Protein AF-A0A0J7Y4D0-F1 (afdb_monomer)

Secondary structure (DSSP, 8-stat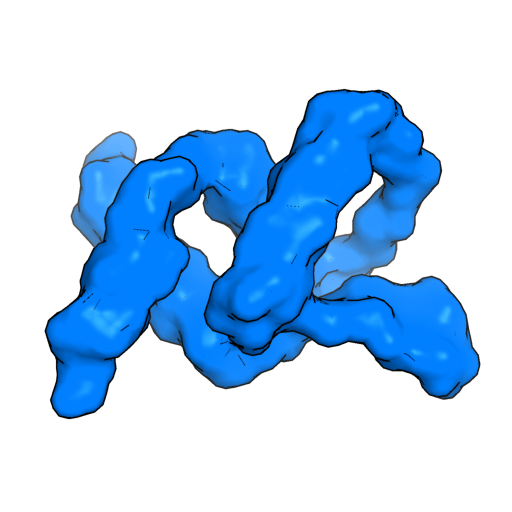e):
-HHHHHHHHTT--HHHHHHHHHHHTTPPP-PPPHHHHHHHHHHHHTTSEEEETTTTEEEE-HHHHHHHHHHHHT--

Organism: NCBI:txid1420583

Solvent-accessible surface area (backbone atoms only — not comparable to full-atom values): 4489 Å² total; per-residue (Å²): 121,66,72,60,41,54,57,71,39,58,94,61,52,72,70,48,48,51,52,47,50,37,31,72,73,67,47,80,83,72,91,65,53,78,66,52,44,54,47,53,49,54,38,35,77,67,56,24,32,46,81,43,81,79,74,82,40,74,41,58,32,74,62,24,53,52,25,44,52,54,54,52,74,72,52,131

Radius of gyration: 11.83 Å; Cα contacts (8 Å, |Δi|>4): 76; chains: 1; bounding box: 28×24×31 Å

Sequence (76 aa):
MSGEIERAATGLDAQHLSVLDALAEGRRLGLASRNQDKIRRKLRERGLIAYCGNPKRWQISGDGLAVRATMKELQP

pLDDT: mean 86.19, std 9.52, range [50.59, 94.19]

Foldseek 3Di:
DVVLLVVLLPPDDPLLLVVLVCQVVVHFDDDDDPVRVVSVVSCVVSVQWDQDVVVGGIHGDPSVVVNSVVVVVVPD

Nearest PDB structures (foldseek):
  4b8x-assembly1_B  TM=7.304E-01  e=1.254E-01  Streptomyces coelicolor
  6c9t-assembly1_B  TM=7.470E-01  e=2.643E-01  Rhodopseudomonas palustris CGA009
  6jyi-assembly1_B  TM=6.902E-01  e=2.835E+00  Bacillus cereus ATCC 14579
  7jk6-assembly1_E  TM=6.343E-01  e=2.649E+00  Drosophila melanogaster
  9cai-assembly1_AT  TM=6.157E-01  e=2.313E+00  Caenorhabditis elegans

Mean predicted aligned error: 4.72 Å

Structure (mmCIF, N/CA/C/O backbone):
data_AF-A0A0J7Y4D0-F1
#
_entry.id   AF-A0A0J7Y4D0-F1
#
loop_
_atom_site.group_PDB
_atom_site.id
_atom_site.type_symbol
_atom_site.label_atom_id
_atom_site.label_alt_id
_atom_site.label_comp_id
_atom_site.label_asym_id
_atom_site.label_entity_id
_atom_site.label_seq_id
_atom_site.pdbx_PDB_ins_code
_atom_site.Cartn_x
_atom_site.Cartn_y
_atom_site.Cartn_z
_atom_site.occupancy
_atom_site.B_iso_or_equiv
_atom_site.auth_seq_id
_atom_site.auth_comp_id
_atom_site.auth_asym_id
_atom_site.auth_atom_id
_atom_site.pdbx_PDB_model_num
ATOM 1 N N . MET A 1 1 ? -13.169 -11.313 10.359 1.00 52.38 1 MET A N 1
ATOM 2 C CA . MET A 1 1 ? -12.211 -10.802 9.354 1.00 52.38 1 MET A CA 1
ATOM 3 C C . MET A 1 1 ? -11.806 -9.340 9.585 1.00 52.38 1 MET A C 1
ATOM 5 O O . MET A 1 1 ? -10.708 -8.991 9.190 1.00 52.38 1 MET A O 1
ATOM 9 N N . SER A 1 2 ? -12.596 -8.497 10.270 1.00 60.16 2 SER A N 1
ATOM 10 C CA . SER A 1 2 ? -12.301 -7.053 10.420 1.00 60.16 2 SER A CA 1
ATOM 11 C C . SER A 1 2 ? -11.006 -6.706 11.178 1.00 60.16 2 SER A C 1
ATOM 13 O O . SER A 1 2 ? -10.271 -5.821 10.754 1.00 60.16 2 SER A O 1
ATOM 15 N N . GLY A 1 3 ? -10.643 -7.465 12.220 1.00 73.12 3 GLY A N 1
ATOM 16 C CA . GLY A 1 3 ? -9.481 -7.125 13.056 1.00 73.12 3 GLY A CA 1
ATOM 17 C C . GLY A 1 3 ? -8.104 -7.277 12.389 1.00 73.12 3 GLY A C 1
ATOM 18 O O . GLY A 1 3 ? -7.130 -6.705 12.872 1.00 73.12 3 GLY A O 1
ATOM 19 N N . GLU A 1 4 ? -7.986 -8.035 11.296 1.00 78.12 4 GLU A N 1
ATOM 20 C CA . GLU A 1 4 ? -6.710 -8.194 10.579 1.00 78.12 4 GLU A CA 1
ATOM 21 C C . GLU A 1 4 ? -6.424 -6.991 9.670 1.00 78.12 4 GLU A C 1
ATOM 23 O O . GLU A 1 4 ? -5.303 -6.480 9.648 1.00 78.12 4 GLU A O 1
ATOM 28 N N . ILE A 1 5 ? -7.466 -6.461 9.022 1.00 82.38 5 ILE A N 1
ATOM 29 C CA . ILE A 1 5 ? -7.397 -5.254 8.192 1.00 82.38 5 ILE A CA 1
ATOM 30 C C . ILE A 1 5 ? -7.107 -4.017 9.043 1.00 82.38 5 ILE A C 1
ATOM 32 O O . ILE A 1 5 ? -6.239 -3.224 8.685 1.00 82.38 5 ILE A O 1
ATOM 36 N N . GLU A 1 6 ? -7.741 -3.873 10.207 1.00 80.19 6 GLU A N 1
ATOM 37 C CA . GLU A 1 6 ? -7.463 -2.756 11.122 1.00 80.19 6 GLU A CA 1
ATOM 38 C C . GLU A 1 6 ? -6.012 -2.782 11.634 1.00 80.19 6 GLU A C 1
ATOM 40 O O . GLU A 1 6 ? -5.324 -1.755 11.671 1.00 80.19 6 GLU A O 1
ATOM 45 N N . ARG A 1 7 ? -5.480 -3.971 11.945 1.00 82.50 7 ARG A N 1
ATOM 46 C CA . ARG A 1 7 ? -4.058 -4.141 12.296 1.00 82.50 7 ARG A CA 1
ATOM 47 C C . ARG A 1 7 ? -3.140 -3.819 11.118 1.00 82.50 7 ARG A C 1
ATOM 49 O O . ARG A 1 7 ? -2.110 -3.171 11.308 1.00 82.50 7 ARG A O 1
ATOM 56 N N . ALA A 1 8 ? -3.513 -4.218 9.904 1.00 82.19 8 ALA A N 1
ATOM 57 C CA . ALA A 1 8 ? -2.770 -3.889 8.691 1.00 82.19 8 ALA A CA 1
ATOM 58 C C . ALA A 1 8 ? -2.826 -2.388 8.349 1.00 82.19 8 ALA A C 1
ATOM 60 O O . ALA A 1 8 ? -1.853 -1.860 7.803 1.00 82.19 8 ALA A O 1
ATOM 61 N N . ALA A 1 9 ? -3.901 -1.687 8.723 1.00 83.56 9 ALA A N 1
ATOM 62 C CA . ALA A 1 9 ? -4.043 -0.235 8.621 1.00 83.56 9 ALA A CA 1
ATOM 63 C C . ALA A 1 9 ? -3.262 0.518 9.715 1.00 83.56 9 ALA A C 1
ATOM 65 O O . ALA A 1 9 ? -2.817 1.648 9.512 1.00 83.56 9 ALA A O 1
ATOM 66 N N . THR A 1 10 ? -3.025 -0.119 10.865 1.00 85.25 10 THR A N 1
ATOM 67 C CA . THR A 1 10 ? -2.356 0.504 12.013 1.00 85.25 10 THR A CA 1
ATOM 68 C C . THR A 1 10 ? -0.942 0.981 11.661 1.00 85.25 10 THR A C 1
ATOM 70 O O . THR A 1 10 ? -0.084 0.220 11.194 1.00 85.25 10 THR A O 1
ATOM 73 N N . GLY A 1 11 ? -0.674 2.266 11.904 1.00 84.56 11 GLY A N 1
ATOM 74 C CA . GLY A 1 11 ? 0.618 2.895 11.619 1.00 84.56 11 GLY A CA 1
ATOM 75 C C . GLY A 1 11 ? 0.879 3.158 10.131 1.00 84.56 11 GLY A C 1
ATOM 76 O O . GLY A 1 11 ? 2.041 3.332 9.749 1.00 84.56 11 GLY A O 1
ATOM 77 N N . LEU A 1 12 ? -0.158 3.134 9.289 1.00 88.75 12 LEU A N 1
ATOM 78 C CA . LEU A 1 12 ? -0.145 3.750 7.964 1.00 88.75 12 LEU A CA 1
ATOM 79 C C . LEU A 1 12 ? -0.587 5.215 8.079 1.00 88.75 12 LEU A C 1
ATOM 81 O O . LEU A 1 12 ? -1.404 5.562 8.925 1.00 88.75 12 LEU A O 1
ATOM 85 N N . ASP A 1 13 ? -0.029 6.068 7.226 1.00 90.06 13 ASP A N 1
ATOM 86 C CA . ASP A 1 13 ? -0.321 7.504 7.179 1.00 90.06 13 ASP A CA 1
ATOM 87 C C . ASP A 1 13 ? -0.900 7.914 5.811 1.00 90.06 13 ASP A C 1
ATOM 89 O O . ASP A 1 13 ? -1.064 7.088 4.906 1.00 90.06 13 ASP A O 1
ATOM 93 N N . ALA A 1 14 ? -1.162 9.210 5.631 1.00 88.88 14 ALA A N 1
ATOM 94 C CA . ALA A 1 14 ? -1.696 9.764 4.388 1.00 88.88 14 ALA A CA 1
ATOM 95 C C . ALA A 1 14 ? -0.836 9.459 3.142 1.00 88.88 14 ALA A C 1
ATOM 97 O O . ALA A 1 14 ? -1.370 9.323 2.042 1.00 88.88 14 ALA A O 1
ATOM 98 N N . GLN A 1 15 ? 0.487 9.306 3.280 1.00 90.69 15 GLN A N 1
ATOM 99 C CA . GLN A 1 15 ? 1.354 8.960 2.149 1.00 90.69 15 GLN A CA 1
ATOM 100 C C . GLN A 1 15 ? 1.174 7.497 1.733 1.00 90.69 15 GLN A C 1
ATOM 102 O O . GLN A 1 15 ? 1.228 7.183 0.544 1.00 90.69 15 GLN A O 1
ATOM 107 N N . HIS A 1 16 ? 0.922 6.603 2.692 1.00 93.06 16 HIS A N 1
ATOM 108 C CA . HIS A 1 16 ? 0.584 5.209 2.403 1.00 93.06 16 HIS A CA 1
ATOM 109 C C . HIS A 1 16 ? -0.771 5.124 1.696 1.00 93.06 16 HIS A C 1
ATOM 111 O O . HIS A 1 16 ? -0.879 4.446 0.672 1.00 93.06 16 HIS A O 1
ATOM 117 N N . LEU A 1 17 ? -1.767 5.870 2.190 1.00 92.25 17 LEU A N 1
ATOM 118 C CA . LEU A 1 17 ? -3.085 5.945 1.563 1.00 92.25 17 LEU A CA 1
ATOM 119 C C . LEU A 1 17 ? -3.000 6.483 0.132 1.00 92.25 17 LEU A C 1
ATOM 121 O O . LEU A 1 17 ? -3.583 5.893 -0.768 1.00 92.25 17 LEU A O 1
ATOM 125 N N . SER A 1 18 ? -2.205 7.530 -0.106 1.00 91.94 18 SER A N 1
ATOM 126 C CA . SER A 1 18 ? -2.003 8.096 -1.445 1.00 91.94 18 SER A CA 1
ATOM 127 C C . SER A 1 18 ? -1.479 7.065 -2.454 1.00 91.94 18 SER A C 1
ATOM 129 O O . SER A 1 18 ? -1.925 7.032 -3.602 1.00 91.94 18 SER A O 1
ATOM 131 N N . VAL A 1 19 ? -0.571 6.176 -2.030 1.00 92.38 19 VAL A N 1
ATOM 132 C CA . VAL A 1 19 ? -0.079 5.082 -2.881 1.00 92.38 19 VAL A CA 1
ATOM 133 C C . VAL A 1 19 ? -1.181 4.057 -3.153 1.00 92.38 19 VAL A C 1
ATOM 135 O O . VAL A 1 19 ? -1.336 3.634 -4.299 1.00 92.38 19 VAL A O 1
ATOM 138 N N . LEU A 1 20 ? -1.954 3.672 -2.133 1.00 93.44 20 LEU A N 1
ATOM 139 C CA . LEU A 1 20 ? -3.078 2.747 -2.299 1.00 93.44 20 LEU A CA 1
ATOM 140 C C . LEU A 1 20 ? -4.165 3.332 -3.215 1.00 93.44 20 LEU A C 1
ATOM 142 O O . LEU A 1 20 ? -4.673 2.619 -4.074 1.00 93.44 20 LEU A O 1
ATOM 146 N N . ASP A 1 21 ? -4.479 4.623 -3.095 1.00 94.19 21 ASP A N 1
ATOM 147 C CA . ASP A 1 21 ? -5.420 5.326 -3.974 1.00 94.19 21 ASP A CA 1
ATOM 148 C C . ASP A 1 21 ? -4.936 5.352 -5.423 1.00 94.19 21 ASP A C 1
ATOM 150 O O . ASP A 1 21 ? -5.675 4.964 -6.327 1.00 94.19 21 ASP A O 1
ATOM 154 N N . ALA A 1 22 ? -3.672 5.723 -5.647 1.00 92.00 22 ALA A N 1
ATOM 155 C CA . ALA A 1 22 ? -3.100 5.725 -6.987 1.00 92.00 22 ALA A CA 1
ATOM 156 C C . ALA A 1 22 ? -3.199 4.340 -7.647 1.00 92.00 22 ALA A C 1
ATOM 158 O O . ALA A 1 22 ? -3.579 4.237 -8.811 1.00 92.00 22 ALA A O 1
ATOM 159 N N . LEU A 1 23 ? -2.909 3.270 -6.903 1.00 92.44 23 LEU A N 1
ATOM 160 C CA . LEU A 1 23 ? -3.005 1.907 -7.423 1.00 92.44 23 LEU A CA 1
ATOM 161 C C . LEU A 1 23 ? -4.447 1.435 -7.622 1.00 92.44 23 LEU A C 1
ATOM 163 O O . LEU A 1 23 ? -4.715 0.763 -8.616 1.00 92.44 23 LEU A O 1
ATOM 167 N N . ALA A 1 24 ? -5.368 1.800 -6.728 1.00 92.44 24 ALA A N 1
ATOM 168 C CA . ALA A 1 24 ? -6.790 1.490 -6.863 1.00 92.44 24 ALA A CA 1
ATOM 169 C C . ALA A 1 24 ? -7.415 2.163 -8.097 1.00 92.44 24 ALA A C 1
ATOM 171 O O . ALA A 1 24 ? -8.272 1.578 -8.750 1.00 92.44 24 ALA A O 1
ATOM 172 N N . GLU A 1 25 ? -6.947 3.359 -8.459 1.00 91.38 25 GLU A N 1
ATOM 173 C CA . GLU A 1 25 ? -7.343 4.072 -9.681 1.00 91.38 25 GLU A CA 1
ATOM 174 C C . GLU A 1 25 ? -6.606 3.579 -10.944 1.00 91.38 25 GLU A C 1
ATOM 176 O O . GLU A 1 25 ? -6.793 4.118 -12.033 1.00 91.38 25 GLU A O 1
ATOM 181 N N . GLY A 1 26 ? -5.722 2.583 -10.822 1.00 87.75 26 GLY A N 1
ATOM 182 C CA . GLY A 1 26 ? -4.923 2.071 -11.938 1.00 87.75 26 GLY A CA 1
ATOM 183 C C . GLY A 1 26 ? -3.810 3.018 -12.408 1.00 87.75 26 GLY A C 1
ATOM 184 O O . GLY A 1 26 ? -3.211 2.790 -13.466 1.00 87.75 26 GLY A O 1
ATOM 185 N N . ARG A 1 27 ? -3.490 4.069 -11.637 1.00 88.25 27 ARG A N 1
ATOM 186 C CA . ARG A 1 27 ? -2.393 4.993 -11.947 1.00 88.25 27 ARG A CA 1
ATOM 187 C C . ARG A 1 27 ? -1.051 4.281 -11.809 1.00 88.25 27 ARG A C 1
ATOM 189 O O . ARG A 1 27 ? -0.790 3.527 -10.871 1.00 88.25 27 ARG A O 1
ATOM 196 N N . ARG A 1 28 ? -0.143 4.549 -12.751 1.00 84.56 28 ARG A N 1
ATOM 197 C CA . ARG A 1 28 ? 1.221 4.009 -12.695 1.00 84.56 28 ARG A CA 1
ATOM 198 C C . ARG A 1 28 ? 2.039 4.797 -11.682 1.00 84.56 28 ARG A C 1
ATOM 200 O O . ARG A 1 28 ? 2.157 6.014 -11.780 1.00 84.56 28 ARG A O 1
ATOM 207 N N . LEU A 1 29 ? 2.668 4.084 -10.752 1.00 85.44 29 LEU A N 1
ATOM 208 C CA . LEU A 1 29 ? 3.651 4.687 -9.861 1.00 85.44 29 LEU A CA 1
ATOM 209 C C . LEU A 1 29 ? 4.943 4.967 -10.638 1.00 85.44 29 LEU A C 1
ATOM 211 O O . LEU A 1 29 ? 5.531 4.053 -11.220 1.00 85.44 29 LEU A O 1
ATOM 215 N N . GLY A 1 30 ? 5.378 6.227 -10.637 1.00 83.44 30 GLY A N 1
ATOM 216 C CA . GLY A 1 30 ? 6.638 6.654 -11.246 1.00 83.44 30 GLY A CA 1
ATOM 217 C C . GLY A 1 30 ? 7.874 6.253 -10.434 1.00 83.44 30 GLY A C 1
ATOM 218 O O . GLY A 1 30 ? 7.805 5.447 -9.494 1.00 83.44 30 GLY A O 1
ATOM 219 N N . LEU A 1 31 ? 9.017 6.850 -10.782 1.00 82.50 31 LEU A N 1
ATOM 220 C CA . LEU A 1 31 ? 10.249 6.729 -9.999 1.00 82.50 31 LEU A CA 1
ATOM 221 C C . LEU A 1 31 ? 9.989 7.144 -8.548 1.00 82.50 31 LEU A C 1
ATOM 223 O O . LEU A 1 31 ? 9.349 8.160 -8.291 1.00 82.50 31 LEU A O 1
ATOM 227 N N . ALA A 1 32 ? 10.439 6.310 -7.613 1.00 84.44 32 ALA A N 1
ATOM 228 C CA . ALA A 1 32 ? 10.280 6.569 -6.191 1.00 84.44 32 ALA A CA 1
ATOM 229 C C . ALA A 1 32 ? 11.480 7.355 -5.661 1.00 84.44 32 ALA A C 1
ATOM 231 O O . ALA A 1 32 ? 12.628 6.998 -5.923 1.00 84.44 32 ALA A O 1
ATOM 232 N N . SER A 1 33 ? 11.216 8.371 -4.841 1.00 89.81 33 SER A N 1
ATOM 233 C CA . SER A 1 33 ? 12.225 8.878 -3.910 1.00 89.81 33 SER A CA 1
ATOM 234 C C . SER A 1 33 ? 12.520 7.837 -2.820 1.00 89.81 33 SER A C 1
ATOM 236 O O . SER A 1 33 ? 11.732 6.918 -2.591 1.00 89.81 33 SER A O 1
ATOM 238 N N . ARG A 1 34 ? 13.621 7.997 -2.071 1.00 91.00 34 ARG A N 1
ATOM 239 C CA . ARG A 1 34 ? 13.979 7.078 -0.970 1.00 91.00 34 ARG A CA 1
ATOM 240 C C . ARG A 1 34 ? 12.862 6.925 0.070 1.00 91.00 34 ARG A C 1
ATOM 242 O O . ARG A 1 34 ? 12.715 5.856 0.655 1.00 91.00 34 ARG A O 1
ATOM 249 N N . ASN A 1 35 ? 12.076 7.978 0.305 1.00 89.31 35 ASN A N 1
ATOM 250 C CA . ASN A 1 3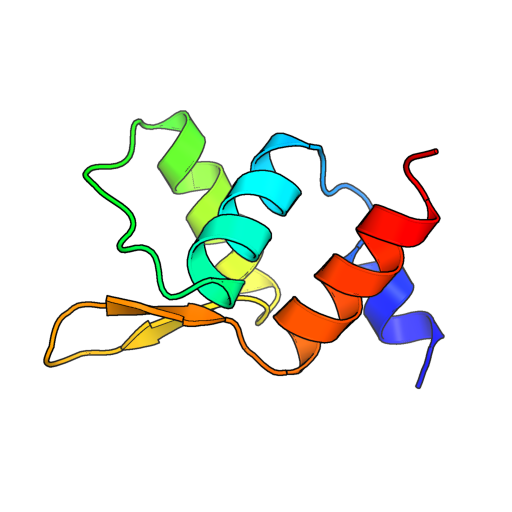5 ? 10.931 7.910 1.212 1.00 89.31 35 ASN A CA 1
ATOM 251 C C . ASN A 1 35 ? 9.765 7.113 0.607 1.00 89.31 35 ASN A C 1
ATOM 253 O O . ASN A 1 35 ? 9.204 6.240 1.263 1.00 89.31 35 ASN A O 1
ATOM 257 N N . GLN A 1 36 ? 9.444 7.357 -0.666 1.00 89.50 36 GLN A N 1
ATOM 258 C CA . GLN A 1 36 ? 8.408 6.603 -1.376 1.00 89.50 36 GLN A CA 1
ATOM 259 C C . GLN A 1 36 ? 8.759 5.119 -1.502 1.00 89.50 36 GLN A C 1
ATOM 261 O O . GLN A 1 36 ? 7.869 4.276 -1.433 1.00 89.50 36 GLN A O 1
ATOM 266 N N . ASP A 1 37 ? 10.041 4.786 -1.639 1.00 90.94 37 ASP A N 1
ATOM 267 C CA . ASP A 1 37 ? 10.496 3.398 -1.657 1.00 90.94 37 ASP A CA 1
ATOM 268 C C . ASP A 1 37 ? 10.258 2.699 -0.309 1.00 90.94 37 ASP A C 1
ATOM 270 O O . ASP A 1 37 ? 9.708 1.600 -0.277 1.00 90.94 37 ASP A O 1
ATOM 274 N N . LYS A 1 38 ? 10.536 3.375 0.819 1.00 92.88 38 LYS A N 1
ATOM 275 C CA . LYS A 1 38 ? 10.195 2.862 2.160 1.00 92.88 38 LYS A CA 1
ATOM 276 C C . LYS A 1 38 ? 8.695 2.596 2.309 1.00 92.88 38 LYS A C 1
ATOM 278 O O . LYS A 1 38 ? 8.323 1.563 2.863 1.00 92.88 38 LYS A O 1
ATOM 283 N N . ILE A 1 39 ? 7.851 3.496 1.801 1.00 92.50 39 ILE A N 1
ATOM 284 C CA . ILE A 1 39 ? 6.388 3.343 1.824 1.00 92.50 39 ILE A CA 1
ATOM 285 C C . ILE A 1 39 ? 5.966 2.130 0.991 1.00 92.50 39 ILE A C 1
ATOM 287 O O . ILE A 1 39 ? 5.266 1.254 1.494 1.00 92.50 39 ILE A O 1
ATOM 291 N N . ARG A 1 40 ? 6.437 2.029 -0.261 1.00 91.62 40 ARG A N 1
ATOM 292 C CA . ARG A 1 40 ? 6.142 0.888 -1.145 1.00 91.62 40 ARG A CA 1
ATOM 293 C C . ARG A 1 40 ? 6.606 -0.428 -0.529 1.00 91.62 40 ARG A C 1
ATOM 295 O O . ARG A 1 40 ? 5.868 -1.408 -0.564 1.00 91.62 40 ARG A O 1
ATOM 302 N N . ARG A 1 41 ? 7.797 -0.446 0.076 1.00 92.88 41 ARG A N 1
ATOM 303 C CA . ARG A 1 41 ? 8.326 -1.615 0.781 1.00 92.88 41 ARG A CA 1
ATOM 304 C C . ARG A 1 41 ? 7.421 -2.022 1.939 1.00 92.88 41 ARG A C 1
ATOM 306 O O . ARG A 1 41 ? 7.029 -3.178 1.989 1.00 92.88 41 ARG A O 1
ATOM 313 N N . LYS A 1 42 ? 7.027 -1.085 2.805 1.00 92.81 42 LYS A N 1
ATOM 314 C CA . LYS A 1 42 ? 6.145 -1.368 3.949 1.00 92.81 42 LYS A CA 1
ATOM 315 C C . LYS A 1 42 ? 4.773 -1.887 3.509 1.00 92.81 42 LYS A C 1
ATOM 317 O O . LYS A 1 42 ? 4.268 -2.843 4.086 1.00 92.81 42 LYS A O 1
ATOM 322 N N . LEU A 1 43 ? 4.183 -1.297 2.467 1.00 92.56 43 LEU A N 1
ATOM 323 C CA . LEU A 1 43 ? 2.919 -1.772 1.892 1.00 92.5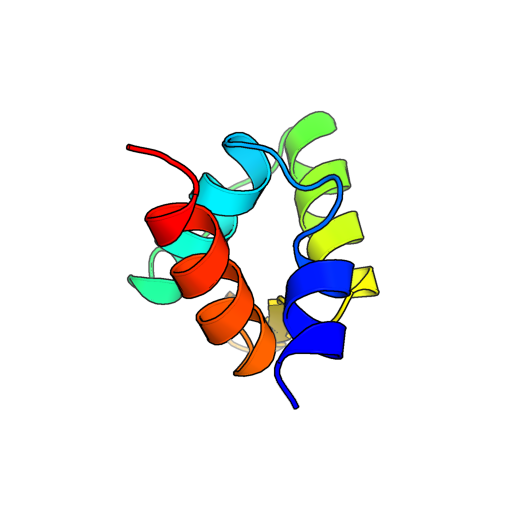6 43 LEU A CA 1
ATOM 324 C C . LEU A 1 43 ? 3.052 -3.183 1.300 1.00 92.56 43 LEU A C 1
ATOM 326 O O . LEU A 1 43 ? 2.152 -4.003 1.457 1.00 92.56 43 LEU A O 1
ATOM 330 N N . ARG A 1 44 ? 4.185 -3.481 0.654 1.00 92.75 44 ARG A N 1
ATOM 331 C CA . ARG A 1 44 ? 4.480 -4.805 0.096 1.00 92.75 44 ARG A CA 1
ATOM 332 C C . ARG A 1 44 ? 4.715 -5.854 1.184 1.00 92.75 44 ARG A C 1
ATOM 334 O O . ARG A 1 44 ? 4.194 -6.954 1.073 1.00 92.75 44 ARG A O 1
ATOM 341 N N . GLU A 1 45 ? 5.475 -5.523 2.227 1.00 92.06 45 GLU A N 1
ATOM 34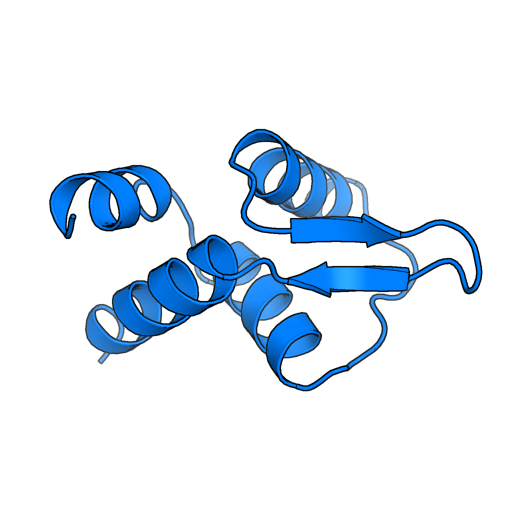2 C CA . GLU A 1 45 ? 5.721 -6.398 3.387 1.00 92.06 45 GLU A CA 1
ATOM 343 C C . GLU A 1 45 ? 4.420 -6.763 4.112 1.00 92.06 45 GLU A C 1
ATOM 345 O O . GLU A 1 45 ? 4.302 -7.856 4.651 1.00 92.06 45 GLU A O 1
ATOM 350 N N . ARG A 1 46 ? 3.424 -5.870 4.071 1.00 90.19 46 ARG A N 1
ATOM 351 C CA . ARG A 1 46 ? 2.075 -6.101 4.602 1.00 90.19 46 ARG A CA 1
ATOM 352 C C . ARG A 1 46 ? 1.120 -6.791 3.622 1.00 90.19 46 ARG A C 1
ATOM 354 O O . ARG A 1 46 ? -0.054 -6.920 3.933 1.00 90.19 46 ARG A O 1
ATOM 361 N N . GLY A 1 47 ? 1.580 -7.177 2.430 1.00 92.12 47 GLY A N 1
ATOM 362 C CA . GLY A 1 47 ? 0.741 -7.838 1.425 1.00 92.12 47 GLY A CA 1
ATOM 363 C C . GLY A 1 47 ? -0.322 -6.944 0.775 1.00 92.12 47 GLY A C 1
ATOM 364 O O . GLY A 1 47 ? -1.172 -7.446 0.047 1.00 92.12 47 GLY A O 1
ATOM 365 N N . LEU A 1 48 ? -0.278 -5.624 0.987 1.00 92.94 48 LEU A N 1
ATOM 366 C CA . LEU A 1 48 ? -1.284 -4.674 0.483 1.00 92.94 48 LEU A CA 1
ATOM 367 C C . LEU A 1 48 ? -1.069 -4.320 -0.991 1.00 92.94 48 LEU A C 1
ATOM 369 O O . LEU A 1 48 ? -2.002 -3.944 -1.701 1.00 92.94 48 LEU A O 1
ATOM 373 N N . ILE A 1 49 ? 0.178 -4.413 -1.454 1.00 93.38 49 ILE A N 1
ATOM 374 C CA . ILE A 1 49 ? 0.548 -4.189 -2.850 1.00 93.38 49 ILE A CA 1
ATOM 375 C C . ILE A 1 49 ? 1.529 -5.260 -3.312 1.00 93.38 49 ILE A C 1
ATOM 377 O O . ILE A 1 49 ? 2.344 -5.764 -2.537 1.00 93.38 49 ILE A O 1
ATOM 381 N N . ALA A 1 50 ? 1.509 -5.545 -4.607 1.00 91.69 50 ALA A N 1
ATOM 382 C CA . ALA A 1 50 ? 2.426 -6.462 -5.256 1.00 91.69 50 ALA A CA 1
ATOM 383 C C . ALA A 1 50 ? 3.122 -5.792 -6.443 1.00 91.69 50 ALA A C 1
ATOM 385 O O . ALA A 1 50 ? 2.572 -4.913 -7.110 1.00 91.69 50 ALA A O 1
ATOM 386 N N . TYR A 1 51 ? 4.352 -6.228 -6.707 1.00 88.38 51 TYR A N 1
ATOM 387 C CA . TYR A 1 51 ? 5.064 -5.888 -7.930 1.00 88.38 51 TYR A CA 1
ATOM 388 C C . TYR A 1 51 ? 4.881 -7.022 -8.937 1.00 88.38 51 TYR A C 1
ATOM 390 O O . TYR A 1 51 ? 5.393 -8.123 -8.734 1.00 88.38 51 TYR A O 1
ATOM 398 N N . CYS A 1 52 ? 4.153 -6.751 -10.015 1.00 83.88 52 CYS A N 1
ATOM 399 C CA . CYS A 1 52 ? 3.910 -7.698 -11.092 1.00 83.88 52 CYS A CA 1
ATOM 400 C C . CYS A 1 52 ? 4.975 -7.525 -12.179 1.00 83.88 52 CYS A C 1
ATOM 402 O O . CYS A 1 52 ? 5.189 -6.428 -12.712 1.00 83.88 52 CYS A O 1
ATOM 404 N N . GLY A 1 53 ? 5.650 -8.625 -12.509 1.00 75.25 53 GLY A N 1
ATOM 405 C CA . GLY A 1 53 ? 6.548 -8.698 -13.652 1.00 75.25 53 GLY A CA 1
ATOM 406 C C . GLY A 1 53 ? 5.753 -8.829 -14.951 1.00 75.25 5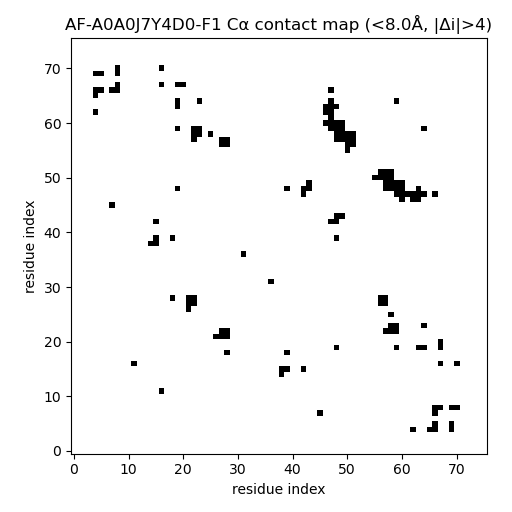3 GLY A C 1
ATOM 407 O O . GLY A 1 53 ? 4.936 -9.726 -15.080 1.00 75.25 53 GLY A O 1
ATOM 408 N N . ASN A 1 54 ? 6.044 -7.943 -15.903 1.00 59.97 54 ASN A N 1
ATOM 409 C CA . ASN A 1 54 ? 5.551 -7.919 -17.285 1.00 59.97 54 ASN A CA 1
ATOM 410 C C . ASN A 1 54 ? 4.018 -7.751 -17.501 1.00 59.97 54 ASN A C 1
ATOM 412 O O . ASN A 1 54 ? 3.279 -8.729 -17.477 1.00 59.97 54 ASN A O 1
ATOM 416 N N . PRO A 1 55 ? 3.538 -6.526 -17.807 1.00 69.81 55 PRO A N 1
ATOM 417 C CA . PRO A 1 55 ? 4.277 -5.266 -17.767 1.00 69.81 55 PRO A CA 1
ATOM 418 C C . PRO A 1 55 ? 4.684 -4.942 -16.326 1.00 69.81 55 PRO A C 1
ATOM 420 O O . PRO A 1 55 ? 3.883 -5.111 -15.414 1.00 69.81 55 PRO A O 1
ATOM 423 N N . LYS A 1 56 ? 5.910 -4.434 -16.124 1.00 74.69 56 LYS A N 1
ATOM 424 C CA . LYS A 1 56 ? 6.404 -3.978 -14.809 1.00 74.69 56 LYS A CA 1
ATOM 425 C C . LYS A 1 56 ? 5.424 -2.963 -14.212 1.00 74.69 56 LYS A C 1
ATOM 427 O O . LYS A 1 56 ? 5.396 -1.802 -14.640 1.00 74.69 56 LYS A O 1
ATOM 432 N N . ARG A 1 57 ? 4.588 -3.409 -13.276 1.00 84.50 57 ARG A N 1
ATOM 433 C CA . ARG A 1 57 ? 3.518 -2.608 -12.676 1.00 84.50 57 ARG A CA 1
ATOM 434 C C . ARG A 1 57 ? 3.344 -2.976 -11.215 1.00 84.50 57 ARG A C 1
ATOM 436 O O . ARG A 1 57 ? 3.566 -4.107 -10.801 1.00 84.50 57 ARG A O 1
ATOM 443 N N . TRP A 1 58 ? 2.931 -1.980 -10.454 1.00 90.44 58 TRP A N 1
ATOM 444 C CA . TRP A 1 58 ? 2.431 -2.174 -9.109 1.00 90.44 58 TRP A CA 1
ATOM 445 C C . TRP A 1 58 ? 0.935 -2.459 -9.195 1.00 90.44 58 TRP A C 1
ATOM 447 O O . TRP A 1 58 ? 0.240 -1.829 -9.992 1.00 90.44 58 TRP A O 1
ATOM 457 N N . GLN A 1 59 ? 0.463 -3.405 -8.396 1.00 90.38 59 GLN A N 1
ATOM 458 C CA . GLN A 1 59 ? -0.953 -3.706 -8.229 1.00 90.38 59 GLN A CA 1
ATOM 459 C C . GLN A 1 59 ? -1.305 -3.668 -6.750 1.00 90.38 59 GLN A C 1
ATOM 461 O O . GLN A 1 59 ? -0.485 -4.015 -5.900 1.00 90.38 59 GLN A O 1
ATOM 466 N N . ILE A 1 60 ? -2.524 -3.232 -6.460 1.00 93.56 60 ILE A N 1
ATOM 467 C CA . ILE A 1 60 ? -3.114 -3.321 -5.129 1.00 93.56 60 ILE A CA 1
ATOM 468 C C . ILE 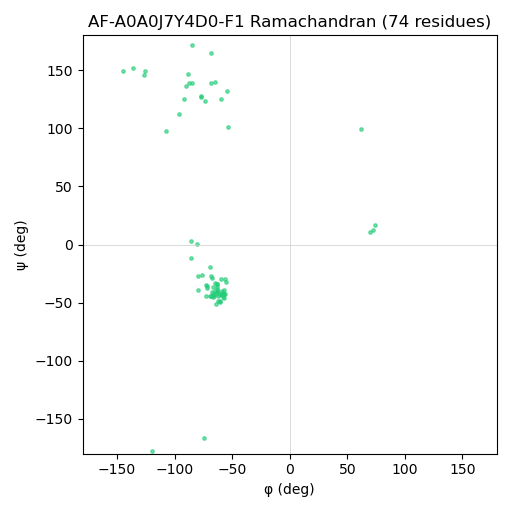A 1 60 ? -3.742 -4.708 -4.952 1.00 93.56 60 ILE A C 1
ATOM 470 O O . ILE A 1 60 ? -4.327 -5.242 -5.894 1.00 93.56 60 ILE A O 1
ATOM 474 N N . SER A 1 61 ? -3.585 -5.308 -3.774 1.00 92.44 61 SER A N 1
ATOM 475 C CA . SER A 1 61 ? -4.242 -6.573 -3.427 1.00 92.44 61 SER A CA 1
ATOM 476 C C . SER A 1 61 ? -5.659 -6.332 -2.889 1.00 92.44 61 SER A C 1
ATOM 478 O O . SER A 1 61 ? -6.045 -5.193 -2.613 1.00 92.44 61 SER A O 1
ATOM 480 N N . GLY A 1 62 ? -6.436 -7.406 -2.701 1.00 92.25 62 GLY A N 1
ATOM 481 C CA . GLY A 1 62 ? -7.744 -7.328 -2.036 1.00 92.25 62 GLY A CA 1
ATOM 482 C C . GLY A 1 62 ? -7.649 -6.717 -0.633 1.00 92.25 62 GLY A C 1
ATOM 483 O O . GLY A 1 62 ? -8.413 -5.812 -0.301 1.00 92.25 62 GLY A O 1
ATOM 484 N N . ASP A 1 63 ? -6.635 -7.112 0.139 1.00 91.00 63 ASP A N 1
ATOM 485 C CA . ASP A 1 63 ? -6.382 -6.559 1.475 1.00 91.00 63 ASP A CA 1
ATOM 486 C C . ASP A 1 63 ? -5.973 -5.086 1.407 1.00 91.00 63 ASP A C 1
ATOM 488 O O . ASP A 1 63 ? -6.405 -4.275 2.224 1.00 91.00 63 ASP A O 1
ATOM 492 N N . GLY A 1 64 ? -5.199 -4.701 0.386 1.00 92.62 64 GLY A N 1
ATOM 493 C CA . GLY A 1 64 ? -4.872 -3.302 0.117 1.00 92.62 64 GLY A CA 1
ATOM 494 C C . GLY A 1 64 ? -6.110 -2.439 -0.126 1.00 92.62 64 GLY A C 1
ATOM 495 O O . GLY A 1 64 ? -6.179 -1.314 0.371 1.00 92.62 64 GLY A O 1
ATOM 496 N N . LEU A 1 65 ? -7.105 -2.964 -0.848 1.00 93.06 65 LEU A N 1
ATOM 497 C CA . LEU A 1 65 ? -8.382 -2.280 -1.075 1.00 93.06 65 LEU A CA 1
ATOM 498 C C . LEU A 1 65 ? -9.203 -2.159 0.215 1.00 93.06 65 LEU A C 1
ATOM 500 O O . LEU A 1 65 ? -9.764 -1.093 0.470 1.00 93.06 65 LEU A O 1
ATOM 504 N N . ALA A 1 66 ? -9.237 -3.208 1.039 1.00 92.06 66 ALA A N 1
ATOM 505 C CA . ALA A 1 66 ? -9.935 -3.193 2.324 1.00 92.06 66 ALA A CA 1
ATOM 506 C C . ALA A 1 66 ? -9.295 -2.208 3.320 1.00 92.06 66 ALA A C 1
ATOM 508 O O . ALA A 1 66 ? -9.992 -1.406 3.946 1.00 92.06 66 ALA A O 1
ATOM 509 N N . VAL A 1 67 ? -7.960 -2.198 3.413 1.00 91.25 67 VAL A N 1
ATOM 510 C CA . VAL A 1 67 ? -7.209 -1.233 4.233 1.00 91.25 67 VAL A CA 1
ATOM 511 C C . VAL A 1 67 ? -7.446 0.189 3.744 1.00 91.25 67 VAL A C 1
ATOM 513 O O . VAL A 1 67 ? -7.702 1.075 4.553 1.00 91.25 67 VAL A O 1
ATOM 516 N N . ARG A 1 68 ? -7.416 0.421 2.427 1.00 93.00 68 ARG A N 1
ATOM 517 C CA . ARG A 1 68 ? -7.728 1.729 1.840 1.00 93.00 68 ARG A CA 1
ATOM 518 C C . ARG A 1 68 ? -9.122 2.215 2.242 1.00 93.00 68 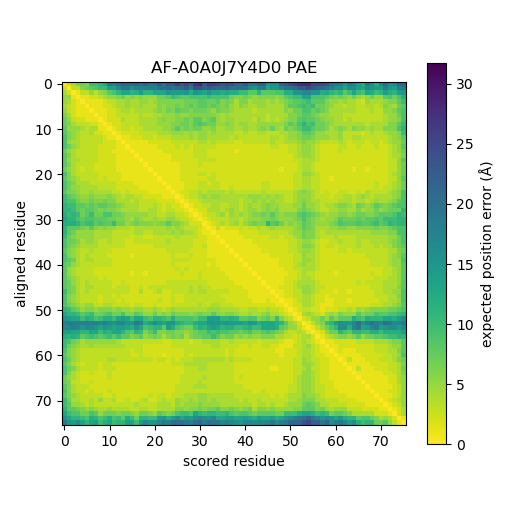ARG A C 1
ATOM 520 O O . ARG A 1 68 ? -9.256 3.380 2.596 1.00 93.00 68 ARG A O 1
ATOM 527 N N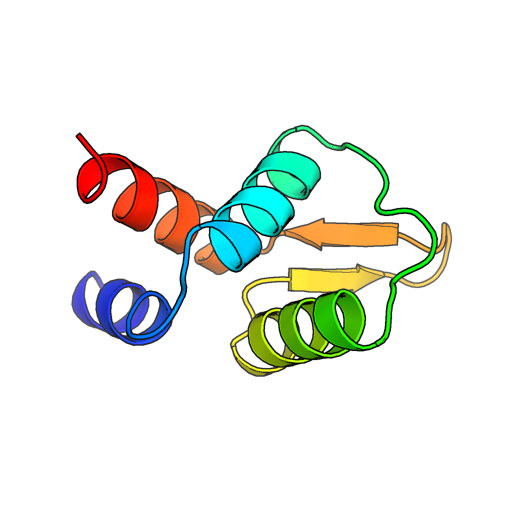 . ALA A 1 69 ? -10.140 1.356 2.164 1.00 91.06 69 ALA A N 1
ATOM 528 C CA . ALA A 1 69 ? -11.501 1.710 2.567 1.00 91.06 69 ALA A CA 1
ATOM 529 C C . ALA A 1 69 ? -11.552 2.093 4.055 1.00 91.06 69 ALA A C 1
ATOM 531 O O . ALA A 1 69 ? -11.988 3.192 4.381 1.00 91.06 69 ALA A O 1
ATOM 532 N N . THR A 1 70 ? -10.959 1.260 4.914 1.00 89.94 70 THR A N 1
ATOM 533 C CA . THR A 1 70 ? -10.872 1.506 6.363 1.00 89.94 70 THR A CA 1
ATOM 534 C C . THR A 1 70 ? -10.167 2.834 6.668 1.00 89.94 70 THR A C 1
ATOM 536 O O . THR A 1 70 ? -10.631 3.631 7.473 1.00 89.94 70 THR A O 1
ATOM 539 N N . MET A 1 71 ? -9.047 3.123 5.996 1.00 88.31 71 MET A N 1
ATOM 540 C CA . MET A 1 71 ? -8.307 4.375 6.186 1.00 88.31 71 MET A CA 1
ATOM 541 C C . MET A 1 71 ? -9.103 5.611 5.752 1.00 88.31 71 MET A C 1
ATOM 543 O O . MET A 1 71 ? -8.940 6.663 6.363 1.00 88.31 71 MET A O 1
ATOM 547 N N . LYS A 1 72 ? -9.950 5.497 4.721 1.00 86.69 72 LYS A N 1
ATOM 548 C CA . LYS A 1 72 ? -10.826 6.592 4.278 1.00 86.69 72 LYS A CA 1
ATOM 549 C C . LYS A 1 72 ? -11.967 6.855 5.246 1.00 86.69 72 LYS A C 1
ATOM 551 O O . LYS A 1 72 ? -12.327 8.003 5.435 1.00 86.69 72 LYS A O 1
ATOM 556 N N . GLU A 1 73 ? -12.508 5.820 5.875 1.00 84.12 73 GLU A N 1
ATOM 557 C CA . GLU A 1 73 ? -13.539 5.979 6.908 1.00 84.12 73 GLU A CA 1
ATOM 558 C C . GLU A 1 73 ? -12.982 6.633 8.183 1.00 84.12 73 GLU A C 1
ATOM 560 O O . GLU A 1 73 ? -13.707 7.315 8.901 1.00 84.12 73 GLU A O 1
ATOM 565 N N . LEU A 1 74 ? -11.683 6.459 8.449 1.00 73.44 74 LEU A N 1
ATOM 566 C CA . LEU A 1 74 ? -10.988 7.044 9.599 1.00 73.44 74 LEU A CA 1
ATOM 567 C C . LEU A 1 74 ? -10.462 8.471 9.356 1.00 73.44 74 LEU A C 1
ATOM 569 O O . LEU A 1 74 ? -10.027 9.121 10.308 1.00 73.44 74 LEU A O 1
ATOM 573 N N . GLN A 1 75 ? -10.466 8.958 8.111 1.00 62.06 75 GLN A N 1
ATOM 574 C CA . GLN A 1 75 ? -10.096 10.331 7.760 1.00 62.06 75 GLN A CA 1
ATOM 575 C C . GLN A 1 75 ? -11.363 11.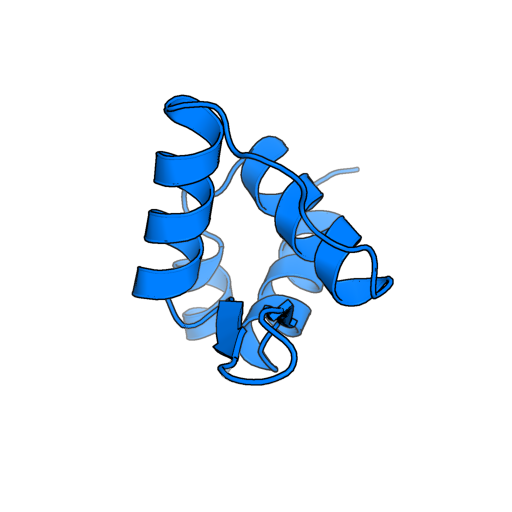116 7.369 1.00 62.06 75 GLN A C 1
ATOM 577 O O . GLN A 1 75 ? -11.813 10.962 6.234 1.00 62.06 75 GLN A O 1
ATOM 582 N N . PRO A 1 76 ? -11.957 11.906 8.287 1.00 50.59 76 PRO A N 1
ATOM 583 C CA . PRO A 1 76 ? -13.123 12.742 7.988 1.00 50.59 76 PRO A CA 1
ATOM 584 C C . PRO A 1 76 ? -12.814 13.877 7.002 1.00 50.59 76 PRO A C 1
ATOM 586 O O . PRO A 1 76 ? -11.654 14.355 6.975 1.00 50.59 76 PRO A O 1
#